Protein AF-A0A2I0LIM1-F1 (afdb_monomer)

Sequence (176 aa):
RLSCVAFLGPYWYVLLLDKSSWNNHSYLYGLMGTQLALLGADRYGSMDGLFRPQKRNAHVPLWNYALLRAQIFIVYFIAGLKKLDADWVGGYSMNSLARHWLFAPFRLVLSEALTSRLVVHGGGLVLDLSAGFLLFFDASRPLGLLLTTYFHTMNSQLFSIGETPQSPPKHPQNLR

Mean predicted aligned error: 8.85 Å

Solvent-accessible surface area (backbone atoms only — not comparable to full-atom values): 9972 Å² total; per-residue (Å²): 107,70,66,47,53,67,47,48,54,58,50,53,50,52,54,72,70,37,72,87,74,63,45,76,64,60,55,48,52,53,51,52,52,51,48,43,57,71,64,52,50,55,25,57,95,31,73,67,20,74,80,33,66,87,40,39,76,44,92,72,64,68,64,56,57,48,52,57,41,45,55,53,21,51,55,28,35,53,53,15,59,61,40,68,37,66,48,38,70,69,39,65,52,75,59,68,58,38,72,38,74,89,38,45,74,52,48,76,81,33,54,59,69,52,32,25,42,50,53,55,35,42,41,51,30,53,46,23,54,41,39,21,60,23,51,59,40,81,88,41,21,68,59,24,50,53,54,50,50,52,51,52,55,52,45,60,75,74,36,63,96,84,62,73,78,87,59,80,80,78,73,80,76,79,80,126

Foldseek 3Di:
DVVLCVCLVVLVVVQVVDPLLDDPVSVLVSVLSVLCVVQPVVQDPHPVCVVPVVSHPPDRDVVSVLVNLVSLLVVLQVVLVVLVDCCLQVLVPPLCLLVDPVNVVVCVPDPSNCSSNCVVRVVSNVLSNCLSVQCNDPVSNVVSCVSVVVVVVSVCVSDPNSPPPPDDPDDPPDDD

Organism: Columba livia (NCBI:txid8932)

Radius of gyration: 20.36 Å; Cα contacts (8 Å, |Δi|>4): 138; chains: 1; bounding box: 56×38×54 Å

Structure (mmCIF, N/CA/C/O backbone):
data_AF-A0A2I0LIM1-F1
#
_entry.id   AF-A0A2I0LIM1-F1
#
loop_
_atom_site.group_PDB
_atom_site.id
_atom_site.type_symbol
_atom_site.label_atom_id
_atom_site.label_alt_id
_atom_site.label_comp_id
_atom_site.label_asym_id
_atom_site.label_entity_id
_atom_site.label_seq_id
_atom_site.pdbx_PDB_ins_code
_atom_site.Cartn_x
_atom_site.Cartn_y
_atom_site.Cartn_z
_atom_site.occupancy
_atom_site.B_iso_or_equiv
_atom_site.auth_seq_id
_atom_site.auth_comp_id
_atom_site.auth_asym_id
_atom_site.auth_atom_id
_atom_site.pdbx_PDB_model_num
ATOM 1 N N . ARG A 1 1 ? -10.358 2.613 23.647 1.00 69.94 1 ARG A N 1
ATOM 2 C CA . ARG A 1 1 ? -10.791 3.874 22.966 1.00 69.94 1 ARG A CA 1
ATOM 3 C C . ARG A 1 1 ? -9.933 5.086 23.331 1.00 69.94 1 ARG A C 1
ATOM 5 O O . ARG A 1 1 ? -9.474 5.758 22.420 1.00 69.94 1 ARG A O 1
ATOM 12 N N . LEU A 1 2 ? -9.671 5.341 24.620 1.00 74.56 2 LEU A N 1
ATOM 13 C CA . LEU A 1 2 ? -8.750 6.400 25.071 1.00 74.56 2 LEU A CA 1
ATOM 14 C C . LEU A 1 2 ? -7.370 6.314 24.396 1.00 74.56 2 LEU A C 1
ATOM 16 O O . LEU A 1 2 ? -6.878 7.319 23.902 1.00 74.56 2 LEU A O 1
ATOM 20 N N . SER A 1 3 ? -6.810 5.108 24.257 1.00 79.62 3 SER A N 1
ATOM 21 C CA . SER A 1 3 ? -5.533 4.883 23.562 1.00 79.62 3 SER A CA 1
ATOM 22 C C . SER A 1 3 ? -5.553 5.314 22.091 1.00 79.62 3 SER A C 1
ATOM 24 O O . SER A 1 3 ? -4.564 5.836 21.597 1.00 79.62 3 SER A O 1
ATOM 26 N N . CYS A 1 4 ? -6.681 5.144 21.390 1.00 80.69 4 CYS A N 1
ATOM 27 C CA . CYS A 1 4 ? -6.808 5.579 19.999 1.00 80.69 4 CYS A CA 1
ATOM 28 C C . CYS A 1 4 ? -6.800 7.105 19.897 1.00 80.69 4 CYS A C 1
ATOM 30 O O . CYS A 1 4 ? -6.139 7.643 19.022 1.00 80.69 4 CYS A O 1
ATOM 32 N N . VAL A 1 5 ? -7.492 7.803 20.803 1.00 80.31 5 VAL A N 1
ATOM 33 C CA . VAL A 1 5 ? -7.488 9.276 20.848 1.00 80.31 5 VAL A CA 1
ATOM 34 C C . VAL A 1 5 ? -6.098 9.801 21.219 1.00 80.31 5 VAL A C 1
ATOM 36 O O . VAL A 1 5 ? -5.599 10.714 20.567 1.00 80.31 5 VAL A O 1
ATOM 39 N N . ALA A 1 6 ? -5.448 9.177 22.206 1.00 85.00 6 ALA A N 1
ATOM 40 C CA . ALA A 1 6 ? -4.090 9.516 22.630 1.00 85.00 6 ALA A CA 1
ATOM 41 C C . ALA A 1 6 ? -3.040 9.282 21.531 1.00 85.00 6 ALA A C 1
ATOM 43 O O . ALA A 1 6 ? -2.042 9.989 21.495 1.00 85.00 6 ALA A O 1
ATOM 44 N N . PHE A 1 7 ? -3.267 8.325 20.628 1.00 85.94 7 PHE A N 1
ATOM 45 C CA . PHE A 1 7 ? -2.432 8.123 19.445 1.00 85.94 7 PHE A CA 1
ATOM 46 C C . PHE A 1 7 ? -2.769 9.123 18.329 1.00 85.94 7 PHE A C 1
ATOM 48 O O . PHE A 1 7 ? -1.884 9.801 17.817 1.00 85.94 7 PHE A O 1
ATOM 55 N N . LEU A 1 8 ? -4.049 9.248 17.965 1.00 89.81 8 LEU A N 1
ATOM 56 C CA . LEU A 1 8 ? -4.487 10.023 16.802 1.00 89.81 8 LEU A CA 1
ATOM 57 C C . LEU A 1 8 ? -4.267 11.528 16.951 1.00 89.81 8 LEU A C 1
ATOM 59 O O . LEU A 1 8 ? -3.940 12.174 15.960 1.00 89.81 8 LEU A O 1
ATOM 63 N N . GLY A 1 9 ? -4.439 12.085 18.153 1.00 88.00 9 GLY A N 1
ATOM 64 C CA . GLY A 1 9 ? -4.263 13.520 18.395 1.00 88.00 9 GLY A CA 1
ATOM 65 C C . GLY A 1 9 ? -2.842 13.995 18.063 1.00 88.00 9 GLY A C 1
ATOM 66 O O . GLY A 1 9 ? -2.679 14.795 17.141 1.00 88.00 9 GLY A O 1
ATOM 67 N N . PRO A 1 10 ? -1.806 13.473 18.747 1.00 89.94 10 PRO A N 1
ATOM 68 C CA . PRO A 1 10 ? -0.413 13.776 18.430 1.00 89.94 10 PRO A CA 1
ATOM 69 C C . PRO A 1 10 ? -0.030 13.376 17.004 1.00 89.94 10 PRO A C 1
ATOM 71 O O . PRO A 1 10 ? 0.686 14.120 16.342 1.00 89.9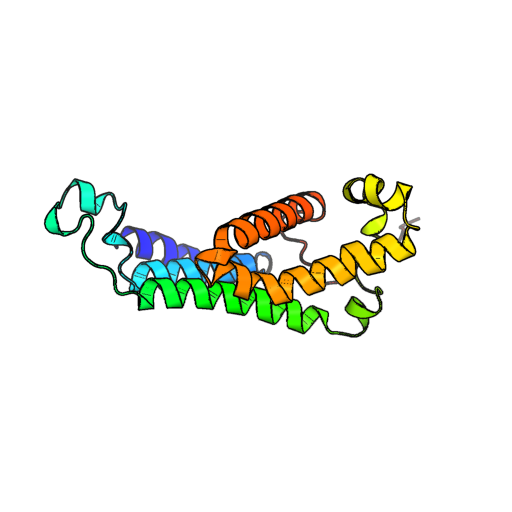4 10 PRO A O 1
ATOM 74 N N . TYR A 1 11 ? -0.531 12.238 16.509 1.00 90.38 11 TYR A N 1
ATOM 75 C CA . TYR A 1 11 ? -0.225 11.761 15.161 1.00 90.38 11 TYR A CA 1
ATOM 76 C C . TYR A 1 11 ? -0.654 12.759 14.079 1.00 90.38 11 TYR A C 1
ATOM 78 O O . TYR A 1 11 ? 0.168 13.186 13.269 1.00 90.38 11 TYR A O 1
ATOM 86 N N . TRP A 1 12 ? -1.926 13.172 14.084 1.00 91.25 12 TRP A N 1
ATOM 87 C CA . TRP A 1 12 ? -2.429 14.158 13.127 1.00 91.25 12 TRP A CA 1
ATOM 88 C C . TRP A 1 12 ? -1.798 15.531 13.337 1.00 91.25 12 TRP A C 1
ATOM 90 O O . TRP A 1 12 ? -1.504 16.208 12.357 1.00 91.25 12 TRP A O 1
ATOM 100 N N . TYR A 1 13 ? -1.545 15.927 14.586 1.00 89.75 13 TYR A N 1
ATOM 101 C CA . TYR A 1 13 ? -0.870 17.188 14.884 1.00 89.75 13 TYR A CA 1
ATOM 102 C C . TYR A 1 13 ? 0.521 17.255 14.240 1.00 89.75 13 TYR A C 1
ATOM 104 O O . TYR A 1 13 ? 0.804 18.190 13.496 1.00 89.75 13 TYR A O 1
ATOM 112 N N . VAL A 1 14 ? 1.362 16.240 14.462 1.00 86.94 14 VAL A N 1
ATOM 113 C CA . VAL A 1 14 ? 2.715 16.181 13.885 1.00 86.94 14 VAL A CA 1
ATOM 114 C C . VAL A 1 14 ? 2.655 16.086 12.361 1.00 86.94 14 VAL A C 1
ATOM 116 O O . VAL A 1 14 ? 3.370 16.821 11.684 1.00 86.94 14 VAL A O 1
ATOM 119 N N . LEU A 1 15 ? 1.766 15.249 11.812 1.00 86.75 15 LEU A N 1
ATOM 120 C CA . LEU A 1 15 ? 1.625 15.075 10.363 1.00 86.75 15 LEU A CA 1
ATOM 121 C C . LEU A 1 15 ? 1.197 16.366 9.642 1.00 86.75 15 LEU A C 1
ATOM 123 O O . LEU A 1 15 ? 1.617 16.601 8.512 1.00 86.75 15 LEU A O 1
ATOM 127 N N . LEU A 1 16 ? 0.348 17.187 10.268 1.00 86.81 16 LEU A N 1
ATOM 128 C CA . LEU A 1 16 ? -0.101 18.465 9.702 1.00 86.81 16 LEU A CA 1
ATOM 129 C C . LEU A 1 16 ? 0.931 19.587 9.884 1.00 86.81 16 LEU A C 1
ATOM 131 O O . LEU A 1 16 ? 0.973 20.509 9.068 1.00 86.81 16 LEU A O 1
ATOM 135 N N . LEU A 1 17 ? 1.744 19.520 10.942 1.00 88.38 17 LEU A N 1
ATOM 136 C CA . LEU A 1 17 ? 2.765 20.520 11.253 1.00 88.38 17 LEU A CA 1
ATOM 137 C C . LEU A 1 17 ? 4.028 20.340 10.399 1.00 88.38 17 LEU A C 1
ATOM 139 O O . LEU A 1 17 ? 4.618 21.330 9.965 1.00 88.38 17 LEU A O 1
ATOM 143 N N . ASP A 1 18 ? 4.416 19.096 10.114 1.00 80.38 18 ASP A N 1
ATOM 144 C CA . ASP A 1 18 ? 5.603 18.781 9.321 1.00 80.38 18 ASP A CA 1
ATOM 145 C C . ASP A 1 18 ? 5.260 18.359 7.884 1.00 80.38 18 ASP A C 1
ATOM 147 O O . ASP A 1 18 ? 5.075 17.182 7.564 1.00 80.38 18 ASP A O 1
ATOM 151 N N . LYS A 1 19 ? 5.254 19.342 6.977 1.00 72.38 19 LYS A N 1
ATOM 152 C CA . LYS A 1 19 ? 5.054 19.106 5.537 1.00 72.38 19 LYS A CA 1
ATOM 153 C C . LYS A 1 19 ? 6.146 18.242 4.899 1.00 72.38 19 LYS A C 1
ATOM 155 O O . LYS A 1 19 ? 5.893 17.670 3.842 1.00 72.38 19 LYS A O 1
ATOM 160 N N . SER A 1 20 ? 7.342 18.156 5.488 1.00 75.06 20 SER A N 1
ATOM 161 C CA . SER A 1 20 ? 8.450 17.375 4.918 1.00 75.06 20 SER A CA 1
ATOM 162 C C . SER A 1 20 ? 8.276 15.868 5.128 1.00 75.06 20 SER A C 1
ATOM 164 O O . SER A 1 20 ? 8.716 15.075 4.301 1.00 75.06 20 SER A O 1
ATOM 166 N N . SER A 1 21 ? 7.536 15.478 6.168 1.00 68.25 21 SER A N 1
ATOM 167 C CA . SER A 1 21 ? 7.173 14.087 6.462 1.00 68.25 21 SER A CA 1
ATOM 168 C C . SER A 1 21 ? 5.937 13.598 5.692 1.00 68.25 21 SER A C 1
ATOM 170 O O . SER A 1 21 ? 5.496 12.452 5.861 1.00 68.25 21 SER A O 1
ATOM 172 N N . TRP A 1 22 ? 5.337 14.453 4.857 1.00 72.12 22 TRP A N 1
ATOM 173 C CA . TRP A 1 22 ? 4.083 14.147 4.183 1.00 72.12 22 TRP A CA 1
ATOM 174 C C . TRP A 1 22 ? 4.302 13.185 3.015 1.00 72.12 22 TRP A C 1
ATOM 176 O O . TRP A 1 22 ? 4.934 13.505 2.012 1.00 72.12 22 TRP A O 1
ATOM 186 N N . ASN A 1 23 ? 3.738 11.986 3.134 1.00 80.25 23 ASN A N 1
ATOM 187 C CA . ASN A 1 23 ? 3.636 11.040 2.034 1.00 80.25 23 ASN A CA 1
ATOM 188 C C . ASN A 1 23 ? 2.281 10.316 2.094 1.00 80.25 23 ASN A C 1
ATOM 190 O O . ASN A 1 23 ? 1.603 10.299 3.127 1.00 80.25 23 ASN A O 1
ATOM 194 N N . ASN A 1 24 ? 1.890 9.701 0.975 1.00 83.81 24 ASN A N 1
ATOM 195 C CA . ASN A 1 24 ? 0.595 9.024 0.848 1.00 83.81 24 ASN A CA 1
ATOM 196 C C . ASN A 1 24 ? 0.397 7.904 1.890 1.00 83.81 24 ASN A C 1
ATOM 198 O O . ASN A 1 24 ? -0.734 7.652 2.303 1.00 83.81 24 ASN A O 1
ATOM 202 N N . HIS A 1 25 ? 1.476 7.253 2.337 1.00 84.50 25 HIS A N 1
ATOM 203 C CA . HIS A 1 25 ? 1.422 6.183 3.334 1.00 84.50 25 HIS A CA 1
ATOM 204 C C . HIS A 1 25 ? 1.158 6.736 4.737 1.00 84.50 25 HIS A C 1
ATOM 206 O O . HIS A 1 25 ? 0.260 6.248 5.418 1.00 84.50 25 HIS A O 1
ATOM 212 N N . SER A 1 26 ? 1.865 7.794 5.146 1.00 86.00 26 SER A N 1
ATOM 213 C CA . SER A 1 26 ? 1.629 8.477 6.422 1.00 86.00 26 SER A CA 1
ATOM 214 C C . SER A 1 26 ? 0.183 8.984 6.510 1.00 86.00 26 SER A C 1
ATOM 216 O O . SER A 1 26 ? -0.502 8.785 7.510 1.00 86.00 26 SER A O 1
ATOM 218 N N . TYR A 1 27 ? -0.350 9.551 5.426 1.00 87.69 27 TYR A N 1
ATOM 219 C CA . TYR A 1 27 ? -1.758 9.954 5.393 1.00 87.69 27 TYR A CA 1
ATOM 220 C C . TYR A 1 27 ? -2.723 8.761 5.541 1.00 87.69 27 TYR A C 1
ATOM 222 O O . TYR A 1 27 ? -3.673 8.820 6.328 1.00 87.69 27 TYR A O 1
ATOM 230 N N . LEU A 1 28 ? -2.459 7.651 4.841 1.00 89.00 28 LEU A N 1
ATOM 231 C CA . LEU A 1 28 ? -3.258 6.428 4.947 1.00 89.00 28 LEU A CA 1
ATOM 232 C C . LEU A 1 28 ? -3.254 5.850 6.371 1.00 89.00 28 LEU A C 1
ATOM 234 O O . LEU A 1 28 ? -4.307 5.436 6.853 1.00 89.00 28 LEU A O 1
ATOM 238 N N . TYR A 1 29 ? -2.116 5.844 7.067 1.00 88.00 29 TYR A N 1
ATOM 239 C CA . TYR A 1 29 ? -2.039 5.362 8.452 1.00 88.00 29 TYR A CA 1
ATOM 240 C C . TYR A 1 29 ? -2.916 6.189 9.396 1.00 88.00 29 TYR A C 1
ATOM 242 O O . TYR A 1 29 ? -3.631 5.618 10.224 1.00 88.00 29 TYR A O 1
ATOM 250 N N . GLY A 1 30 ? -2.931 7.514 9.222 1.00 89.31 30 GLY A N 1
ATOM 251 C CA . GLY A 1 30 ? -3.834 8.402 9.952 1.00 89.31 30 GLY A CA 1
ATOM 252 C C . GLY A 1 30 ? -5.305 8.076 9.698 1.00 89.31 30 GLY A C 1
ATOM 253 O O . GLY A 1 30 ? -6.078 7.937 10.648 1.00 89.31 30 GLY A O 1
ATOM 254 N N . LEU A 1 31 ? -5.695 7.901 8.430 1.00 90.19 31 LEU A N 1
ATOM 255 C CA . LEU A 1 31 ? -7.069 7.539 8.060 1.00 90.19 31 LEU A CA 1
ATOM 256 C C . LEU A 1 31 ? -7.489 6.186 8.641 1.00 90.19 31 LEU A C 1
ATOM 258 O O . LEU A 1 31 ? -8.551 6.091 9.259 1.00 90.19 31 LEU A O 1
ATOM 262 N N . MET A 1 32 ? -6.644 5.163 8.501 1.00 89.31 32 MET A N 1
ATOM 263 C CA . MET A 1 32 ? -6.905 3.822 9.030 1.00 89.31 32 MET A CA 1
ATOM 264 C C . MET A 1 32 ? -7.043 3.846 10.555 1.00 89.31 32 MET A C 1
ATOM 266 O O . MET A 1 32 ? -7.970 3.247 11.102 1.00 89.31 32 MET A O 1
ATOM 270 N N . GLY A 1 33 ? -6.169 4.579 11.251 1.00 87.19 33 GLY A N 1
ATOM 271 C CA . GLY A 1 33 ? -6.262 4.763 12.697 1.00 87.19 33 GLY A CA 1
ATOM 272 C C . GLY A 1 33 ? -7.576 5.434 13.114 1.00 87.19 33 GLY A C 1
ATOM 273 O O . GLY A 1 33 ? -8.241 4.960 14.039 1.00 87.19 33 GLY A O 1
ATOM 274 N N . THR A 1 34 ? -7.996 6.484 12.400 1.00 88.94 34 THR A N 1
ATOM 275 C CA . THR A 1 34 ? -9.281 7.164 12.630 1.00 88.94 34 THR A CA 1
ATOM 276 C C . THR A 1 34 ? -10.462 6.219 12.403 1.00 88.94 34 THR A C 1
ATOM 278 O O . THR A 1 34 ? -11.355 6.134 13.248 1.00 88.94 34 THR A O 1
ATOM 281 N N . GLN A 1 35 ? -10.459 5.453 11.309 1.00 87.81 35 GLN A N 1
ATOM 282 C CA . GLN A 1 35 ? -11.506 4.471 11.020 1.00 87.81 35 GLN A CA 1
ATOM 283 C C . GLN A 1 35 ? -11.589 3.403 12.117 1.00 87.81 35 GLN A C 1
ATOM 285 O O . GLN A 1 35 ? -12.673 3.140 12.630 1.00 87.81 35 GLN A O 1
ATOM 290 N N . LEU A 1 36 ? -10.461 2.836 12.550 1.00 84.94 36 LEU A N 1
ATOM 291 C CA . LEU A 1 36 ? -10.431 1.839 13.629 1.00 84.94 36 LEU A CA 1
ATOM 292 C C . LEU A 1 36 ? -10.958 2.396 14.962 1.00 84.94 36 LEU A C 1
ATOM 294 O O . LEU A 1 36 ? -11.656 1.686 15.695 1.00 84.94 36 LEU A O 1
ATOM 298 N N . ALA A 1 37 ? -10.675 3.668 15.260 1.00 83.81 37 ALA A N 1
ATOM 299 C CA . ALA A 1 37 ? -11.180 4.341 16.455 1.00 83.81 37 ALA A CA 1
ATOM 300 C C . ALA A 1 37 ? -12.710 4.525 16.427 1.00 83.81 37 ALA A C 1
ATOM 302 O O . ALA A 1 37 ? -13.371 4.326 17.452 1.00 83.81 37 ALA A O 1
ATOM 303 N N . LEU A 1 38 ? -13.275 4.867 15.263 1.00 82.81 38 LEU A N 1
ATOM 304 C CA . LEU A 1 38 ? -14.713 5.105 15.078 1.00 82.81 38 LEU A CA 1
ATOM 305 C C . LEU A 1 38 ? -15.520 3.804 14.971 1.00 82.81 38 LEU A C 1
ATOM 307 O O . LEU A 1 38 ? -16.596 3.689 15.558 1.00 82.81 38 LEU A O 1
ATOM 311 N N . LEU A 1 39 ? -14.980 2.797 14.281 1.00 78.69 39 LEU A N 1
ATOM 312 C CA . LEU A 1 39 ? -15.648 1.520 14.008 1.00 78.69 39 LEU A CA 1
ATOM 313 C C . LEU A 1 39 ? -15.687 0.571 15.217 1.00 78.69 39 LEU A C 1
ATOM 315 O O . LEU A 1 39 ? -16.218 -0.535 15.126 1.00 78.69 39 LEU A O 1
ATOM 319 N N . GLY A 1 40 ? -15.149 0.979 16.368 1.00 67.81 40 GLY A N 1
ATOM 320 C CA . G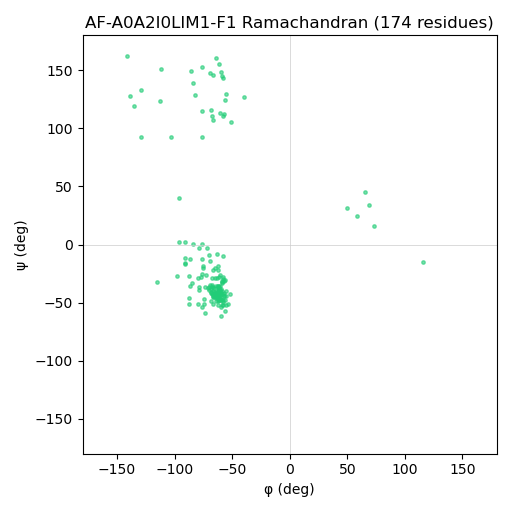LY A 1 40 ? -15.187 0.166 17.578 1.00 67.81 40 GLY A CA 1
ATOM 321 C C . GLY A 1 40 ? -14.385 -1.128 17.454 1.00 67.81 40 GLY A C 1
ATOM 322 O O . GLY A 1 40 ? -14.849 -2.188 17.879 1.00 67.81 40 GLY A O 1
ATOM 323 N N . ALA A 1 41 ? -13.167 -1.038 16.906 1.00 65.38 41 ALA A N 1
ATOM 324 C CA . ALA A 1 41 ? -12.209 -2.146 16.881 1.00 65.38 41 ALA A CA 1
ATOM 325 C C . ALA A 1 41 ? -11.856 -2.668 18.294 1.00 65.38 41 ALA A C 1
ATOM 327 O O . ALA A 1 41 ? -11.278 -3.738 18.438 1.00 65.38 41 ALA A O 1
ATOM 328 N N . ASP A 1 42 ? -12.271 -1.961 19.355 1.00 67.25 42 ASP A N 1
ATOM 329 C CA . ASP A 1 42 ? -12.112 -2.369 20.750 1.00 67.25 42 ASP A CA 1
ATOM 330 C C . ASP A 1 42 ? -12.854 -3.667 21.127 1.00 67.25 42 ASP A C 1
ATOM 332 O O . ASP A 1 42 ? -12.635 -4.189 22.221 1.00 67.25 42 ASP A O 1
ATOM 336 N N . ARG A 1 43 ? -13.693 -4.215 20.239 1.00 65.31 43 ARG A N 1
ATOM 337 C CA . ARG A 1 43 ? -14.456 -5.456 20.471 1.00 65.31 43 ARG A CA 1
ATOM 338 C C . ARG A 1 43 ? -13.716 -6.753 20.122 1.00 65.31 43 ARG A C 1
ATOM 340 O O . ARG A 1 43 ? -14.157 -7.835 20.516 1.00 65.31 43 ARG A O 1
ATOM 347 N N . TYR A 1 44 ? -12.583 -6.664 19.423 1.00 63.47 44 TYR A N 1
ATOM 348 C CA . TYR A 1 44 ? -11.774 -7.824 19.043 1.00 63.47 44 TYR A CA 1
ATOM 349 C C . TYR A 1 44 ? -10.289 -7.542 19.310 1.00 63.47 44 TYR A C 1
ATOM 351 O O . TYR A 1 44 ? -9.732 -6.595 18.768 1.00 63.47 44 TYR A O 1
ATOM 359 N N . GLY A 1 45 ? -9.651 -8.336 20.178 1.00 62.25 45 GLY A N 1
ATOM 360 C CA . GLY A 1 45 ? -8.208 -8.232 20.452 1.00 62.25 45 GLY A CA 1
ATOM 361 C C . GLY A 1 45 ? -7.747 -7.021 21.280 1.00 62.25 45 GLY A C 1
ATOM 362 O O . GLY A 1 45 ? -6.556 -6.727 21.298 1.00 62.25 45 GLY A O 1
ATOM 363 N N . SER A 1 46 ? -8.645 -6.309 21.972 1.00 71.69 46 SER A N 1
ATOM 364 C CA . SER A 1 46 ? -8.262 -5.199 22.859 1.00 71.69 46 SER A CA 1
ATOM 365 C C . SER A 1 46 ? -7.901 -5.675 24.271 1.00 71.69 46 SER A C 1
ATOM 367 O O . SER A 1 46 ? -8.498 -6.622 24.789 1.00 71.69 46 SER A O 1
ATOM 369 N N . MET A 1 47 ? -6.980 -4.964 24.939 1.00 64.56 47 MET A N 1
ATOM 370 C CA . MET A 1 47 ? -6.723 -5.165 26.374 1.00 64.56 47 MET A CA 1
ATOM 371 C C . MET A 1 47 ? -7.985 -4.921 27.217 1.00 64.56 47 MET A C 1
ATOM 373 O O . MET A 1 47 ? -8.234 -5.641 28.178 1.00 64.56 47 MET A O 1
ATOM 377 N N . ASP A 1 48 ? -8.848 -3.987 26.801 1.00 68.88 48 ASP A N 1
ATOM 378 C CA . ASP A 1 48 ? -10.148 -3.737 27.439 1.00 68.88 48 ASP A CA 1
ATOM 379 C C . ASP A 1 48 ? -11.050 -4.991 27.435 1.00 68.88 48 ASP A C 1
ATOM 381 O O . ASP A 1 48 ? -11.826 -5.203 28.368 1.00 68.88 48 ASP A O 1
ATOM 385 N N . GLY A 1 49 ? -10.943 -5.836 26.404 1.00 65.06 49 GLY A N 1
ATOM 386 C CA . GLY A 1 49 ? -11.672 -7.099 26.281 1.00 65.06 49 GLY A CA 1
ATOM 387 C C . GLY A 1 49 ? -11.142 -8.224 27.177 1.00 65.06 49 GLY A C 1
ATOM 388 O O . GLY A 1 49 ? -11.896 -9.150 27.472 1.00 65.06 49 GLY A O 1
ATOM 389 N N . LEU A 1 50 ? -9.892 -8.149 27.652 1.00 69.69 50 LEU A N 1
ATOM 390 C CA . LEU A 1 50 ? -9.371 -9.079 28.666 1.00 69.69 50 LEU A CA 1
ATOM 391 C C . LEU A 1 50 ? -10.004 -8.821 30.039 1.00 69.69 50 LEU A C 1
ATOM 393 O O . LEU A 1 50 ? -10.316 -9.769 30.752 1.00 69.69 50 LEU A O 1
ATOM 397 N N . PHE A 1 51 ? -10.250 -7.552 30.378 1.00 73.25 51 PHE A N 1
ATOM 398 C CA . PHE A 1 51 ? -10.835 -7.159 31.665 1.00 73.25 51 PHE A CA 1
ATOM 399 C C . PHE A 1 51 ? -12.369 -7.068 31.649 1.00 73.25 51 PHE A C 1
ATOM 401 O O . PHE A 1 51 ? -12.994 -7.049 32.708 1.00 73.25 51 PHE A O 1
ATOM 408 N N . ARG A 1 52 ? -13.004 -7.000 30.468 1.00 75.88 52 ARG A N 1
ATOM 409 C CA . ARG A 1 52 ? -14.471 -6.950 30.312 1.00 75.88 52 ARG A CA 1
ATOM 410 C C . ARG A 1 52 ? -14.955 -7.998 29.303 1.00 75.88 52 ARG A C 1
ATOM 412 O O . ARG A 1 52 ? -15.053 -7.686 28.112 1.00 75.88 52 ARG A O 1
ATOM 419 N N . PRO A 1 53 ? -15.327 -9.209 29.759 1.00 72.19 53 PRO A N 1
ATOM 420 C CA . PRO A 1 53 ? -15.713 -10.319 28.887 1.00 72.19 53 PRO A CA 1
ATOM 421 C C . PRO A 1 53 ? -16.876 -9.994 27.944 1.00 72.19 53 PRO A C 1
ATOM 423 O O . PRO A 1 53 ? -16.884 -10.469 26.815 1.00 72.19 53 PRO A O 1
ATOM 426 N N . GLN A 1 54 ? -17.812 -9.126 28.354 1.00 69.75 54 GLN A N 1
ATOM 427 C CA . GLN A 1 54 ? -18.955 -8.719 27.521 1.00 69.75 54 GLN A CA 1
ATOM 428 C C . GLN A 1 54 ? -18.540 -7.940 26.261 1.00 69.75 54 GLN A C 1
ATOM 430 O O . GLN A 1 54 ? -19.313 -7.840 25.311 1.00 69.75 54 GLN A O 1
ATOM 435 N N . LYS A 1 55 ? -17.333 -7.358 26.244 1.00 69.19 55 LYS A N 1
ATOM 436 C CA . LYS A 1 55 ? -16.788 -6.652 25.076 1.00 69.19 55 LYS A CA 1
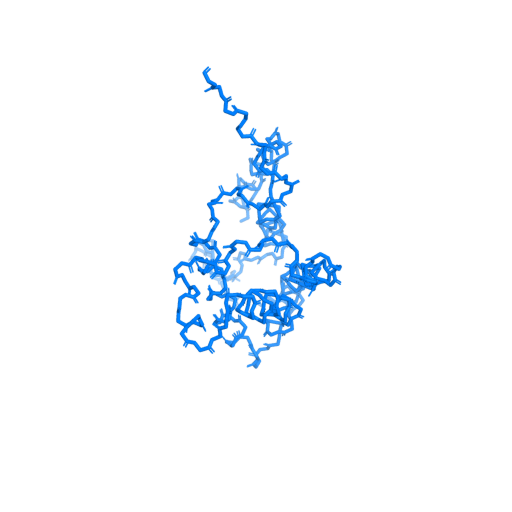ATOM 437 C C . LYS A 1 55 ? -15.982 -7.563 24.153 1.00 69.19 55 LYS A C 1
ATOM 439 O O . LYS A 1 55 ? -15.716 -7.166 23.024 1.00 69.19 55 LYS A O 1
ATOM 444 N N . ARG A 1 56 ? -15.575 -8.745 24.620 1.00 68.00 56 ARG A N 1
ATOM 445 C CA . ARG A 1 56 ? -14.685 -9.654 23.897 1.00 68.00 56 ARG A CA 1
ATOM 446 C C . ARG A 1 56 ? -15.479 -10.480 22.889 1.00 68.00 56 ARG A C 1
ATOM 448 O O . ARG A 1 56 ? -16.456 -11.115 23.264 1.00 68.00 56 ARG A O 1
ATOM 455 N N . ASN A 1 57 ? -15.038 -10.506 21.630 1.00 66.88 57 ASN A N 1
ATOM 456 C CA . ASN A 1 57 ? -15.694 -11.241 20.536 1.00 66.88 57 ASN A CA 1
ATOM 457 C C . ASN A 1 57 ? -17.154 -10.823 20.294 1.00 66.88 57 ASN A C 1
ATOM 459 O O . ASN A 1 57 ? -17.954 -11.598 19.774 1.00 66.88 57 ASN A O 1
ATOM 463 N N . ALA A 1 58 ? -17.510 -9.596 20.669 1.00 75.00 58 ALA A N 1
ATOM 464 C CA . ALA A 1 58 ? -18.828 -9.055 20.383 1.00 75.00 58 ALA A CA 1
ATOM 465 C C . ALA A 1 58 ? -18.990 -8.807 18.874 1.00 75.00 58 ALA A C 1
ATOM 467 O O . ALA A 1 58 ? -18.026 -8.482 18.179 1.00 75.00 58 ALA A O 1
ATOM 468 N N . HIS A 1 59 ? -20.220 -8.961 18.377 1.00 77.38 59 HIS A N 1
ATOM 469 C CA . HIS A 1 59 ? -20.533 -8.849 16.954 1.00 77.38 59 HIS A CA 1
ATOM 470 C C . HIS A 1 59 ? -20.067 -7.503 16.371 1.00 77.38 59 HIS A C 1
ATOM 472 O O . HIS A 1 59 ? -20.371 -6.433 16.909 1.00 77.38 59 HIS A O 1
ATOM 478 N N . VAL A 1 60 ? -19.335 -7.569 15.258 1.00 79.12 60 VAL A N 1
ATOM 479 C CA . VAL A 1 60 ? -18.902 -6.410 14.473 1.00 79.12 60 VAL A CA 1
ATOM 480 C C . VAL A 1 60 ? -19.628 -6.459 13.127 1.00 79.12 60 VAL A C 1
ATOM 482 O O . VAL A 1 60 ? -19.496 -7.461 12.421 1.00 79.12 60 VAL A O 1
ATOM 485 N N . PRO A 1 61 ? -20.379 -5.408 12.750 1.00 82.69 61 PRO A N 1
ATOM 486 C CA . PRO A 1 61 ? -21.068 -5.362 11.467 1.00 82.69 61 PRO A CA 1
ATOM 487 C C . PRO A 1 61 ? -20.100 -5.513 10.292 1.00 82.69 61 PRO A C 1
ATOM 489 O O . PRO A 1 61 ? -19.000 -4.955 10.297 1.00 82.69 61 PRO A O 1
ATOM 492 N N . LEU A 1 62 ? -20.538 -6.207 9.241 1.00 83.12 62 LEU A N 1
ATOM 493 C CA . LEU A 1 62 ? -19.719 -6.449 8.051 1.00 83.12 62 LEU A CA 1
ATOM 494 C C . LEU A 1 62 ? -19.255 -5.145 7.376 1.00 83.12 62 LEU A C 1
ATOM 496 O O . LEU A 1 62 ? -18.148 -5.091 6.840 1.00 83.12 62 LEU A O 1
ATOM 500 N N . TRP A 1 63 ? -20.050 -4.071 7.456 1.00 84.88 63 TRP A N 1
ATOM 501 C CA . TRP A 1 63 ? -19.686 -2.763 6.903 1.00 84.88 63 TRP A CA 1
ATOM 502 C C . TRP A 1 63 ? -18.418 -2.163 7.513 1.00 84.88 63 TRP A C 1
ATOM 504 O O . TRP A 1 63 ? -17.717 -1.434 6.818 1.00 84.88 63 TRP A O 1
ATOM 514 N N . ASN A 1 64 ? -18.060 -2.513 8.752 1.00 86.81 64 ASN A N 1
ATOM 515 C CA . ASN A 1 64 ? -16.809 -2.053 9.358 1.00 86.81 64 ASN A CA 1
ATOM 516 C C . ASN A 1 64 ? -15.606 -2.623 8.595 1.00 86.81 64 ASN A C 1
ATOM 518 O O . ASN A 1 64 ? -14.670 -1.901 8.256 1.00 86.81 64 ASN A O 1
ATOM 522 N N . TYR A 1 65 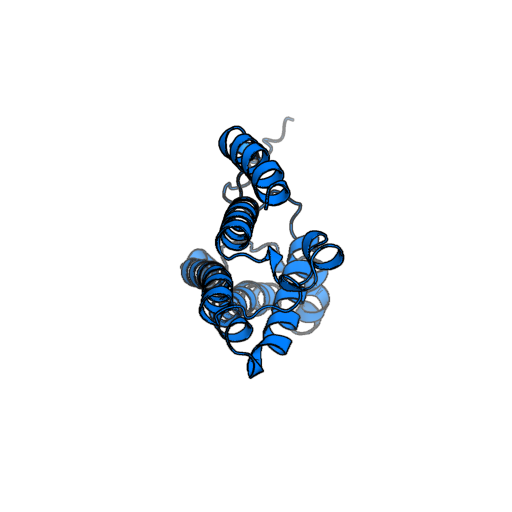? -15.661 -3.914 8.265 1.00 84.56 65 TYR A N 1
ATOM 523 C CA . TYR A 1 65 ? -14.648 -4.569 7.442 1.00 84.56 65 TYR A CA 1
ATOM 524 C C . TYR A 1 65 ? -14.686 -4.057 6.003 1.00 84.56 65 TYR A C 1
ATOM 526 O O . TYR A 1 65 ? -13.632 -3.827 5.415 1.00 84.56 65 TYR A O 1
ATOM 534 N N . ALA A 1 66 ? -15.881 -3.846 5.445 1.00 88.50 66 ALA A N 1
ATOM 535 C CA . ALA A 1 66 ? -16.038 -3.318 4.095 1.00 88.50 66 ALA A CA 1
ATOM 536 C C . ALA A 1 66 ? -15.439 -1.910 3.956 1.00 88.50 66 ALA A C 1
ATOM 538 O O . ALA A 1 66 ? -14.777 -1.646 2.960 1.00 88.50 66 ALA A O 1
ATOM 539 N N . LEU A 1 67 ? -15.594 -1.039 4.961 1.00 90.94 67 LEU A N 1
ATOM 540 C CA . LEU A 1 67 ? -15.032 0.313 4.945 1.00 90.94 67 LEU A CA 1
ATOM 541 C C . LEU A 1 67 ? -13.496 0.293 4.946 1.00 90.94 67 LEU A C 1
ATOM 543 O O . LEU A 1 67 ? -12.873 0.993 4.151 1.00 90.94 67 LEU A O 1
ATOM 547 N N . LEU A 1 68 ? -12.886 -0.555 5.781 1.00 90.06 68 LEU A N 1
ATOM 548 C CA . LEU A 1 68 ? -11.428 -0.730 5.806 1.00 90.06 68 LEU A CA 1
ATOM 549 C C . LEU A 1 68 ? -10.910 -1.326 4.488 1.00 90.06 68 LEU A C 1
ATOM 551 O O . LEU A 1 68 ? -9.914 -0.859 3.941 1.00 90.06 68 LEU A O 1
ATOM 555 N N . ARG A 1 69 ? -11.606 -2.330 3.939 1.00 91.31 69 ARG A N 1
ATOM 556 C CA . ARG A 1 69 ? -11.262 -2.918 2.633 1.00 91.31 69 ARG A CA 1
ATOM 557 C C . ARG A 1 69 ? -11.394 -1.891 1.507 1.00 91.31 69 ARG A C 1
ATOM 559 O O . ARG A 1 69 ? -10.514 -1.821 0.656 1.00 91.31 69 ARG A O 1
ATOM 566 N N . ALA A 1 70 ? -12.447 -1.076 1.519 1.00 92.56 70 ALA A N 1
ATOM 567 C CA . ALA A 1 70 ? -12.666 -0.016 0.540 1.00 92.56 70 ALA A CA 1
ATOM 568 C C . ALA A 1 70 ? -11.573 1.059 0.610 1.00 92.56 70 ALA A C 1
ATOM 570 O O . ALA A 1 70 ? -11.092 1.499 -0.430 1.00 92.56 70 ALA A O 1
ATOM 571 N N . GLN A 1 71 ? -11.119 1.435 1.810 1.00 94.25 71 GLN A N 1
ATOM 572 C CA . GLN A 1 71 ? -10.012 2.381 1.974 1.00 94.25 71 GLN A CA 1
ATOM 573 C C . GLN A 1 71 ? -8.735 1.890 1.275 1.00 94.25 71 GLN A C 1
ATOM 575 O O . GLN A 1 71 ? -8.116 2.643 0.523 1.00 94.25 71 GLN A O 1
ATOM 580 N N . ILE A 1 72 ? -8.362 0.623 1.485 1.00 93.00 72 ILE A N 1
ATOM 581 C CA . ILE A 1 72 ? -7.198 0.012 0.826 1.00 93.00 72 ILE A CA 1
ATOM 582 C C . ILE A 1 72 ? -7.423 -0.096 -0.685 1.00 93.00 72 ILE A C 1
ATOM 584 O O . ILE A 1 72 ? -6.537 0.257 -1.463 1.00 93.00 72 ILE A O 1
ATOM 588 N N . PHE A 1 73 ? -8.619 -0.519 -1.103 1.00 94.88 73 PHE A N 1
ATOM 589 C CA . PHE A 1 73 ? -8.998 -0.604 -2.512 1.00 94.88 73 PHE A CA 1
ATOM 590 C C . PHE A 1 73 ? -8.781 0.728 -3.233 1.00 94.88 73 PHE A C 1
ATOM 592 O O . PHE A 1 73 ? -8.126 0.763 -4.270 1.00 94.88 73 PHE A O 1
ATOM 599 N N . ILE A 1 74 ? -9.299 1.821 -2.670 1.00 94.56 74 ILE A N 1
ATOM 600 C CA . ILE A 1 74 ? -9.238 3.154 -3.277 1.00 94.56 74 ILE A CA 1
ATOM 601 C C . ILE A 1 74 ? -7.786 3.594 -3.475 1.00 94.56 74 ILE A C 1
ATOM 603 O O . ILE A 1 74 ? -7.456 4.113 -4.538 1.00 94.56 74 ILE A O 1
ATOM 607 N N . VAL A 1 75 ? -6.908 3.366 -2.493 1.00 94.00 75 VAL A N 1
ATOM 608 C CA . VAL A 1 75 ? -5.498 3.777 -2.595 1.00 94.00 75 VAL A CA 1
ATOM 609 C C . VAL A 1 75 ? -4.782 3.043 -3.726 1.00 94.00 75 VAL A C 1
ATOM 611 O O . VAL A 1 75 ? -4.150 3.699 -4.553 1.00 94.00 75 VAL A O 1
ATOM 614 N N . TYR A 1 76 ? -4.913 1.715 -3.801 1.00 94.12 76 TYR A N 1
ATOM 615 C CA . TYR A 1 76 ? -4.305 0.938 -4.886 1.00 94.12 76 TYR A CA 1
ATOM 616 C C . TYR A 1 76 ? -4.903 1.295 -6.244 1.00 94.12 76 TYR A C 1
ATOM 618 O O . TYR A 1 76 ? -4.170 1.565 -7.192 1.00 94.12 76 TYR A O 1
ATOM 626 N N . PHE A 1 77 ? -6.230 1.379 -6.329 1.00 94.31 77 PHE A N 1
ATOM 627 C CA . PHE A 1 77 ? -6.903 1.652 -7.591 1.00 94.31 77 PHE A CA 1
ATOM 628 C C . PHE A 1 77 ? -6.543 3.038 -8.139 1.00 94.31 77 PHE A C 1
ATOM 630 O O . PHE A 1 77 ? -6.209 3.167 -9.314 1.00 94.31 77 PHE A O 1
ATOM 637 N N . ILE A 1 78 ? -6.513 4.072 -7.290 1.00 94.31 78 ILE A N 1
ATOM 638 C CA . ILE A 1 78 ? -6.070 5.414 -7.697 1.00 94.31 78 ILE A CA 1
ATOM 639 C C . ILE A 1 78 ? -4.581 5.417 -8.071 1.00 94.31 78 ILE A C 1
ATOM 641 O O . ILE A 1 78 ? -4.204 6.101 -9.024 1.00 94.31 78 ILE A O 1
ATOM 645 N N . ALA A 1 79 ? -3.725 4.666 -7.368 1.00 91.88 79 ALA A N 1
ATOM 646 C CA . ALA A 1 79 ? -2.315 4.534 -7.741 1.00 91.88 79 ALA A CA 1
ATOM 647 C C . ALA A 1 79 ? -2.149 3.895 -9.131 1.00 91.88 79 ALA A C 1
ATOM 649 O O . ALA A 1 79 ? -1.354 4.386 -9.933 1.00 91.88 79 ALA A O 1
ATOM 650 N N . GLY A 1 80 ? -2.950 2.874 -9.444 1.00 94.00 80 GLY A N 1
ATOM 651 C CA . GLY A 1 80 ? -2.984 2.234 -10.757 1.00 94.00 80 GLY A CA 1
ATOM 652 C C . GLY A 1 80 ? -3.515 3.161 -11.849 1.00 94.00 80 GLY A C 1
ATOM 653 O O . GLY A 1 80 ? -2.911 3.255 -12.911 1.00 94.00 80 GLY A O 1
ATOM 654 N N . LEU A 1 81 ? -4.585 3.918 -11.575 1.00 94.81 81 LEU A N 1
ATOM 655 C CA . LEU A 1 81 ? -5.100 4.921 -12.513 1.00 94.81 81 LEU A CA 1
ATOM 656 C C . LEU A 1 81 ? -4.064 6.002 -12.827 1.00 94.81 81 LEU A C 1
ATOM 658 O O . LEU A 1 81 ? -3.940 6.403 -13.979 1.00 94.81 81 LEU A O 1
ATOM 662 N N . LYS A 1 82 ? -3.294 6.451 -11.828 1.00 91.19 82 LYS A N 1
ATOM 663 C CA . LYS A 1 82 ? -2.198 7.400 -12.062 1.00 91.19 82 LYS A CA 1
ATOM 664 C C . LYS A 1 82 ? -1.143 6.821 -12.999 1.00 91.19 82 LYS A C 1
ATOM 666 O O . LYS A 1 82 ? -0.701 7.543 -13.869 1.00 91.19 82 LYS A O 1
ATOM 671 N N . LYS A 1 83 ? -0.821 5.530 -12.875 1.00 91.31 83 LYS A N 1
ATOM 672 C CA . LYS A 1 83 ? 0.139 4.810 -13.731 1.00 91.31 83 LYS A CA 1
ATOM 673 C C . LYS A 1 83 ? -0.353 4.535 -15.162 1.00 91.31 83 LYS A C 1
ATOM 675 O O . LYS A 1 83 ? 0.393 3.965 -15.953 1.00 91.31 83 LYS A O 1
ATOM 680 N N . LEU A 1 84 ? -1.592 4.891 -15.510 1.00 92.69 84 LEU A N 1
ATOM 681 C CA . LEU A 1 84 ? -2.065 4.859 -16.902 1.00 92.69 84 LEU A CA 1
ATOM 682 C C . LEU A 1 84 ? -1.579 6.067 -17.715 1.00 92.69 84 LEU A C 1
ATOM 684 O O . LEU A 1 84 ? -1.857 6.147 -18.911 1.00 92.69 84 LEU A O 1
ATOM 688 N N . ASP A 1 85 ? -0.874 7.004 -17.081 1.00 92.50 85 ASP A N 1
ATOM 689 C CA . ASP A 1 85 ? -0.264 8.132 -17.764 1.00 92.50 85 ASP A CA 1
ATOM 690 C C . ASP A 1 85 ? 0.787 7.684 -18.803 1.00 92.50 85 ASP A C 1
ATOM 692 O O . ASP A 1 85 ? 1.375 6.600 -18.722 1.00 92.50 85 ASP A O 1
ATOM 696 N N . ALA A 1 86 ? 1.015 8.534 -19.807 1.00 87.88 86 ALA A N 1
ATOM 697 C CA . ALA A 1 86 ? 1.909 8.223 -20.917 1.00 87.88 86 ALA A CA 1
ATOM 698 C C . ALA A 1 86 ? 3.378 8.065 -20.484 1.00 87.88 86 ALA A C 1
ATOM 700 O O . ALA A 1 86 ? 4.103 7.285 -21.106 1.00 87.88 86 ALA A O 1
ATOM 701 N N . ASP A 1 87 ? 3.812 8.739 -19.416 1.00 88.25 87 ASP A N 1
ATOM 702 C CA . ASP A 1 87 ? 5.182 8.642 -18.914 1.00 88.25 87 ASP A CA 1
ATOM 703 C C . ASP A 1 87 ? 5.409 7.303 -18.208 1.00 88.25 87 ASP A C 1
ATOM 705 O O . ASP A 1 87 ? 6.480 6.703 -18.346 1.00 88.25 87 ASP A O 1
ATOM 709 N N . TRP A 1 88 ? 4.413 6.783 -17.487 1.00 90.50 88 TRP A N 1
ATOM 710 C CA . TRP A 1 88 ? 4.496 5.450 -16.895 1.00 90.50 88 TRP A CA 1
ATOM 711 C C . TRP A 1 88 ? 4.339 4.343 -17.940 1.00 90.50 88 TRP A C 1
ATOM 713 O O . TRP A 1 88 ? 5.182 3.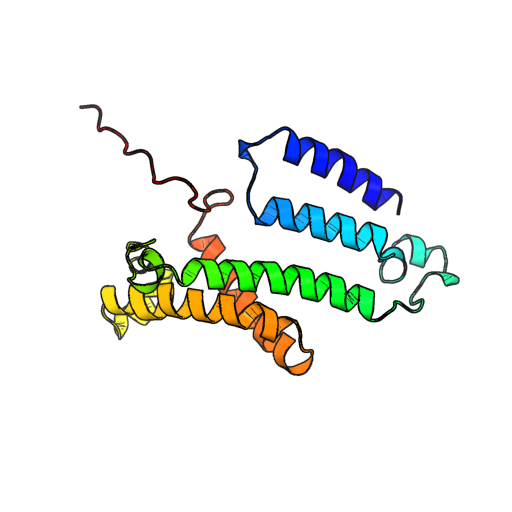449 -18.009 1.00 90.50 88 TRP A O 1
ATOM 723 N N . VAL A 1 89 ? 3.300 4.386 -18.780 1.00 88.62 89 VAL A N 1
ATOM 724 C CA . VAL A 1 89 ? 3.033 3.333 -19.784 1.00 88.62 89 VAL A CA 1
ATOM 725 C C . VAL A 1 89 ? 4.100 3.313 -20.883 1.00 88.62 89 VAL A C 1
ATOM 727 O O . VAL A 1 89 ? 4.478 2.246 -21.381 1.00 88.62 89 VAL A O 1
ATOM 730 N N . GLY A 1 90 ? 4.615 4.488 -21.251 1.00 83.94 90 GLY A N 1
ATOM 731 C CA . GLY A 1 90 ? 5.738 4.639 -22.173 1.00 83.94 90 GLY A CA 1
ATOM 732 C C . GLY A 1 90 ? 7.068 4.164 -21.590 1.00 83.94 90 GLY A C 1
ATOM 733 O O . GLY A 1 90 ? 8.014 3.946 -22.345 1.00 83.94 90 GLY A O 1
ATOM 734 N N . GLY A 1 91 ? 7.131 3.950 -20.272 1.00 81.69 91 GLY A N 1
ATOM 735 C CA . GLY A 1 91 ? 8.351 3.581 -19.571 1.00 81.69 91 GLY A CA 1
ATOM 736 C C . GLY A 1 91 ? 9.363 4.717 -19.540 1.00 81.69 91 GLY A C 1
ATOM 737 O O . GLY A 1 91 ? 10.548 4.469 -19.672 1.00 81.69 91 GLY A O 1
ATOM 738 N N . TYR A 1 92 ? 8.923 5.972 -19.455 1.00 77.81 92 TYR A N 1
ATOM 739 C CA . TYR A 1 92 ? 9.802 7.134 -19.301 1.00 77.81 92 TYR A CA 1
ATOM 740 C C . TYR A 1 92 ? 10.129 7.407 -17.831 1.00 77.81 92 TYR A C 1
ATOM 742 O O . TYR A 1 92 ? 11.256 7.789 -17.498 1.00 77.81 92 TYR A O 1
ATOM 750 N N . SER A 1 93 ? 9.160 7.163 -16.949 1.00 76.12 93 SER A N 1
ATOM 751 C CA . SER A 1 93 ? 9.340 7.261 -15.501 1.00 76.12 93 SER A CA 1
ATOM 752 C C . SER A 1 93 ? 10.299 6.180 -14.989 1.00 76.12 93 SER A C 1
ATOM 754 O O . SER A 1 93 ? 10.331 5.085 -15.522 1.00 76.12 93 SER A O 1
ATOM 756 N N . MET A 1 94 ? 11.104 6.458 -13.960 1.00 77.81 94 MET A N 1
ATOM 757 C CA . MET A 1 94 ? 11.920 5.444 -13.257 1.00 77.81 94 MET A CA 1
ATOM 758 C C . MET A 1 94 ? 12.779 4.518 -14.152 1.00 77.81 94 MET A C 1
ATOM 760 O O . MET A 1 94 ? 13.061 3.380 -13.790 1.00 77.81 94 MET A O 1
ATOM 764 N N . ASN A 1 95 ? 13.251 4.999 -15.303 1.00 74.81 95 ASN A N 1
ATOM 765 C CA . ASN A 1 95 ? 13.921 4.166 -16.309 1.00 74.81 95 ASN A CA 1
ATOM 766 C C . ASN A 1 95 ? 15.167 3.408 -15.828 1.00 74.81 95 ASN A C 1
ATOM 768 O O . ASN A 1 95 ? 15.511 2.346 -16.343 1.00 74.81 95 ASN A O 1
ATOM 772 N N . SER A 1 96 ? 15.861 3.948 -14.829 1.00 80.06 96 SER A N 1
ATOM 773 C CA . SER A 1 96 ? 17.052 3.328 -14.251 1.00 80.06 96 SER A CA 1
ATOM 774 C C . SER A 1 96 ? 16.735 2.152 -13.324 1.00 80.06 96 SER A C 1
ATOM 776 O O . SER A 1 96 ? 17.646 1.394 -12.990 1.00 80.06 96 SER A O 1
ATOM 778 N N . LEU A 1 97 ? 15.474 1.961 -12.920 1.00 83.38 97 LEU A N 1
ATOM 779 C CA . LEU A 1 97 ? 15.100 0.977 -11.904 1.00 83.38 97 LEU A CA 1
ATOM 780 C C . LEU A 1 97 ? 15.386 -0.455 -12.365 1.00 83.38 97 LEU A C 1
ATOM 782 O O . LEU A 1 97 ? 15.862 -1.268 -11.578 1.00 83.38 97 LEU A O 1
ATOM 786 N N . ALA A 1 98 ? 15.213 -0.742 -13.659 1.00 84.56 98 ALA A N 1
ATOM 787 C CA . ALA A 1 98 ? 15.506 -2.051 -14.246 1.00 84.56 98 ALA A CA 1
ATOM 788 C C . ALA A 1 98 ? 16.991 -2.459 -14.154 1.00 84.56 98 ALA A C 1
ATOM 790 O O . ALA A 1 98 ? 17.312 -3.646 -14.250 1.00 84.56 98 ALA A O 1
ATOM 791 N N . ARG A 1 99 ? 17.908 -1.503 -13.934 1.00 86.62 99 ARG A N 1
ATOM 792 C CA . ARG A 1 99 ? 19.339 -1.784 -13.707 1.00 86.62 99 ARG A CA 1
ATOM 793 C C . ARG A 1 99 ? 19.620 -2.322 -12.311 1.00 86.62 99 ARG A C 1
ATOM 795 O O . ARG A 1 99 ? 20.674 -2.921 -12.100 1.00 86.62 99 ARG A O 1
ATOM 802 N N . HIS A 1 100 ? 18.699 -2.122 -11.369 1.00 90.88 100 HIS A N 1
ATOM 803 C CA . HIS A 1 100 ? 18.864 -2.574 -9.998 1.00 90.88 100 HIS A CA 1
ATOM 804 C C . HIS A 1 100 ? 19.049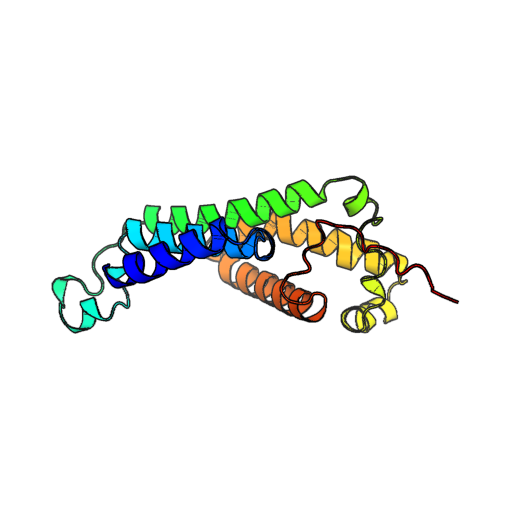 -4.100 -9.939 1.00 90.88 100 HIS A C 1
ATOM 806 O O . HIS A 1 100 ? 18.519 -4.850 -10.768 1.00 90.88 100 HIS A O 1
ATOM 812 N N . TRP A 1 101 ? 19.817 -4.580 -8.958 1.00 89.75 101 TRP A N 1
ATOM 813 C CA . TRP A 1 101 ? 20.182 -5.999 -8.846 1.00 89.75 101 TRP A CA 1
ATOM 814 C C . TRP A 1 101 ? 18.961 -6.915 -8.675 1.00 89.75 101 TRP A C 1
ATOM 816 O O . TRP A 1 101 ? 18.973 -8.044 -9.154 1.00 89.75 101 TRP A O 1
ATOM 826 N N . LEU A 1 102 ? 17.876 -6.397 -8.088 1.00 89.31 102 LEU A N 1
ATOM 827 C CA . LEU A 1 102 ? 16.593 -7.099 -7.944 1.00 89.31 102 LEU A CA 1
ATOM 828 C C . LEU A 1 102 ? 16.019 -7.578 -9.281 1.00 89.31 102 LEU A C 1
ATOM 830 O O . LEU A 1 102 ? 15.360 -8.612 -9.334 1.00 89.31 102 LEU A O 1
ATOM 834 N N . PHE A 1 103 ? 16.298 -6.856 -10.367 1.00 91.44 103 PHE A N 1
ATOM 835 C CA . PHE A 1 103 ? 15.821 -7.206 -11.702 1.00 91.44 103 PHE A CA 1
ATOM 836 C C . PHE A 1 103 ? 16.851 -7.994 -12.522 1.00 91.44 103 PHE A C 1
ATOM 838 O O . PHE A 1 103 ? 16.582 -8.336 -13.672 1.00 91.44 103 PHE A O 1
ATOM 845 N N . ALA A 1 104 ? 18.020 -8.319 -11.956 1.00 89.12 104 ALA A N 1
ATOM 846 C CA . ALA A 1 104 ? 19.042 -9.112 -12.640 1.00 89.12 104 ALA A CA 1
ATOM 847 C C . ALA A 1 104 ? 18.527 -10.473 -13.153 1.00 89.12 104 ALA A C 1
ATOM 849 O O . ALA A 1 104 ? 18.854 -10.798 -14.292 1.00 89.12 104 ALA A O 1
ATOM 850 N N . PRO A 1 105 ? 17.678 -11.232 -12.421 1.00 91.38 105 PRO A N 1
ATOM 851 C CA . PRO A 1 105 ? 17.137 -12.493 -12.933 1.00 91.38 105 PRO A CA 1
ATOM 852 C C . PRO A 1 105 ? 16.312 -12.319 -14.214 1.00 91.38 105 PRO A C 1
ATOM 854 O O . PRO A 1 105 ? 16.431 -13.115 -15.139 1.00 91.38 105 PRO A O 1
ATOM 857 N N . PHE A 1 106 ? 15.521 -11.245 -14.308 1.00 90.12 106 PHE A N 1
ATOM 858 C CA . PHE A 1 106 ? 14.745 -10.938 -15.513 1.00 90.12 106 PHE A CA 1
ATOM 859 C C . PHE A 1 106 ? 15.648 -10.526 -16.677 1.00 90.12 106 PHE A C 1
ATOM 861 O O . PHE A 1 106 ? 15.389 -10.911 -17.815 1.00 90.12 106 PHE A O 1
ATOM 868 N N . ARG A 1 107 ? 16.755 -9.829 -16.385 1.00 89.62 107 ARG A N 1
ATOM 869 C CA . ARG A 1 107 ? 17.755 -9.422 -17.383 1.00 89.62 107 ARG A CA 1
ATOM 870 C C . ARG A 1 107 ? 18.592 -10.572 -17.957 1.00 89.62 107 ARG A C 1
ATOM 872 O O . ARG A 1 107 ? 19.313 -10.357 -18.925 1.00 89.62 107 ARG A O 1
ATOM 879 N N . LEU A 1 108 ? 18.499 -11.783 -17.399 1.00 90.88 108 LEU A N 1
ATOM 880 C CA . LEU A 1 108 ? 19.095 -12.983 -18.004 1.00 90.88 108 LEU A CA 1
ATOM 881 C C . LEU A 1 108 ? 18.327 -13.445 -19.250 1.00 90.88 108 LEU A C 1
ATOM 883 O O . LEU A 1 108 ? 18.902 -14.099 -20.115 1.00 90.88 108 LEU A O 1
ATOM 887 N N . VAL A 1 109 ? 17.032 -13.119 -19.328 1.00 94.00 109 VAL A N 1
ATOM 888 C CA . VAL A 1 109 ? 16.125 -13.562 -20.400 1.00 94.00 109 VAL A CA 1
ATOM 889 C C . VAL A 1 109 ?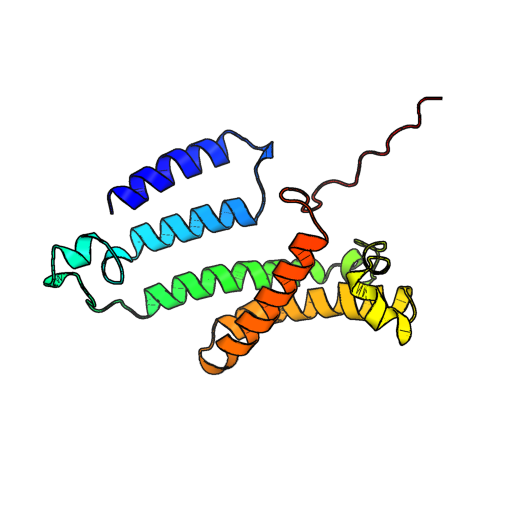 15.631 -12.383 -21.243 1.00 94.00 109 VAL A C 1
ATOM 891 O O . VAL A 1 109 ? 15.397 -12.527 -22.440 1.00 94.00 109 VAL A O 1
ATOM 894 N N . LEU A 1 110 ? 15.476 -11.206 -20.635 1.00 92.44 110 LEU A N 1
ATOM 895 C CA . LEU A 1 110 ? 14.974 -9.989 -21.267 1.00 92.44 110 LEU A CA 1
ATOM 896 C C . LEU A 1 110 ? 16.076 -8.932 -21.373 1.00 92.44 110 LEU A C 1
ATOM 898 O O . LEU A 1 110 ? 16.953 -8.836 -20.520 1.00 92.44 110 LEU A O 1
ATOM 902 N N . SER A 1 111 ? 15.994 -8.061 -22.381 1.00 92.44 111 SER A N 1
ATOM 903 C CA . SER A 1 111 ? 16.830 -6.856 -22.401 1.00 92.44 111 SER A CA 1
ATOM 904 C C . SER A 1 111 ? 16.473 -5.928 -21.233 1.00 92.44 111 SER A C 1
ATOM 906 O O . SER A 1 111 ? 15.377 -6.003 -20.670 1.00 92.44 111 SER A O 1
ATOM 908 N N . GLU A 1 112 ? 17.371 -5.011 -20.871 1.00 89.94 112 GLU A N 1
ATOM 909 C CA . GLU A 1 112 ? 17.095 -3.994 -19.845 1.00 89.94 112 GLU A CA 1
ATOM 910 C C . GLU A 1 112 ? 15.833 -3.180 -20.176 1.00 89.94 112 GLU A C 1
ATOM 912 O O . GLU A 1 112 ? 14.970 -3.002 -19.318 1.00 89.94 112 GLU A O 1
ATOM 917 N N . ALA A 1 113 ? 15.678 -2.767 -21.439 1.00 89.94 113 ALA A N 1
ATOM 918 C CA . ALA A 1 113 ? 14.515 -2.012 -21.903 1.00 89.94 113 ALA A CA 1
ATOM 919 C C . ALA A 1 113 ? 13.208 -2.818 -21.793 1.00 89.94 113 ALA A C 1
ATOM 921 O O . ALA A 1 113 ? 12.191 -2.289 -21.345 1.00 89.94 113 ALA A O 1
ATOM 922 N N . LEU A 1 114 ? 13.228 -4.110 -22.149 1.00 91.25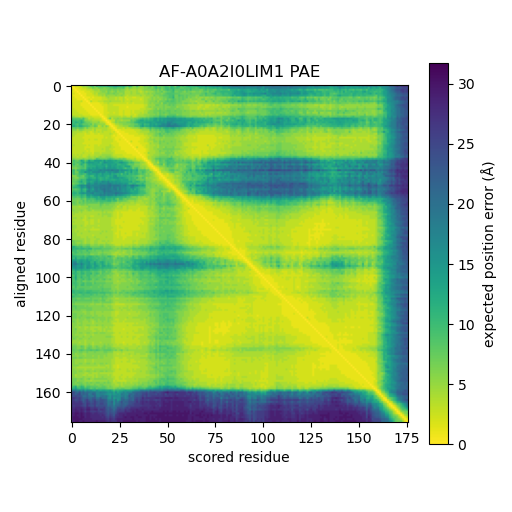 114 LEU A N 1
ATOM 923 C CA . LEU A 1 114 ? 12.061 -4.984 -21.989 1.00 91.25 114 LEU A CA 1
ATOM 924 C C . LEU A 1 114 ? 11.763 -5.281 -20.518 1.00 91.25 114 LEU A C 1
ATOM 926 O O . LEU A 1 114 ? 10.597 -5.320 -20.136 1.00 91.25 114 LEU A O 1
ATOM 930 N N . THR A 1 115 ? 12.793 -5.438 -19.686 1.00 92.06 115 THR A N 1
ATOM 931 C CA . THR A 1 115 ? 12.638 -5.618 -18.235 1.00 92.06 115 THR A CA 1
ATOM 932 C C . THR A 1 115 ? 11.986 -4.388 -17.611 1.00 92.06 115 THR A C 1
ATOM 934 O O . THR A 1 115 ? 11.021 -4.524 -16.862 1.00 92.06 115 THR A O 1
ATOM 937 N N . SER A 1 116 ? 12.446 -3.188 -17.976 1.00 91.56 116 SER A N 1
ATOM 938 C CA . SER A 1 116 ? 11.812 -1.933 -17.566 1.00 91.56 116 SER A CA 1
ATOM 939 C C . SER A 1 116 ? 10.341 -1.916 -17.986 1.00 91.56 116 SER A C 1
ATOM 941 O O . SER A 1 116 ? 9.441 -1.853 -17.147 1.00 91.56 116 SER A O 1
ATOM 943 N N . ARG A 1 117 ? 10.062 -2.086 -19.281 1.00 90.38 117 ARG A N 1
ATOM 944 C CA . ARG A 1 117 ? 8.706 -1.927 -19.812 1.00 90.38 117 ARG A CA 1
ATOM 945 C C . ARG A 1 117 ? 7.715 -2.980 -19.307 1.00 90.38 117 ARG A C 1
ATOM 947 O O . ARG A 1 117 ? 6.590 -2.637 -18.958 1.00 90.38 117 ARG A O 1
ATOM 954 N N . LEU A 1 118 ? 8.104 -4.253 -19.277 1.00 91.88 118 LEU A N 1
ATOM 955 C CA . LEU A 1 118 ? 7.192 -5.348 -18.936 1.00 91.88 118 LEU A CA 1
ATOM 956 C C . LEU A 1 118 ? 7.122 -5.598 -17.429 1.00 91.88 118 LEU A C 1
ATOM 958 O O . LEU A 1 118 ? 6.028 -5.737 -16.888 1.00 91.88 118 LEU A O 1
ATOM 962 N N . VAL A 1 119 ? 8.269 -5.646 -16.746 1.00 91.88 119 VAL A N 1
ATOM 963 C CA . VAL A 1 119 ? 8.330 -6.049 -15.332 1.00 91.88 119 VAL A CA 1
ATOM 964 C C . VAL A 1 119 ? 8.105 -4.851 -14.417 1.00 91.88 119 VAL A C 1
ATOM 966 O O . VAL A 1 119 ? 7.233 -4.907 -13.554 1.00 91.88 119 VAL A O 1
ATOM 969 N N . VAL A 1 120 ? 8.845 -3.756 -14.618 1.00 92.00 120 VAL A N 1
ATOM 970 C CA . VAL A 1 120 ? 8.734 -2.569 -13.752 1.00 92.00 120 VAL A CA 1
ATOM 971 C C . VAL A 1 120 ? 7.432 -1.820 -14.036 1.00 92.00 120 VAL A C 1
ATOM 973 O O . VAL A 1 120 ? 6.587 -1.678 -13.150 1.00 92.00 120 VAL A O 1
ATOM 976 N N . HIS A 1 121 ? 7.238 -1.382 -15.281 1.00 92.31 121 HIS A N 1
ATOM 977 C CA . HIS A 1 121 ? 6.088 -0.562 -15.663 1.00 92.31 121 HIS A CA 1
ATOM 978 C C . HIS A 1 121 ? 4.806 -1.375 -15.794 1.00 92.31 121 HIS A C 1
ATOM 980 O O . HIS A 1 121 ? 3.808 -1.051 -15.143 1.00 92.31 121 HIS A O 1
ATOM 986 N N . GLY A 1 122 ? 4.840 -2.442 -16.596 1.00 93.38 122 GLY A N 1
ATOM 987 C CA . GLY A 1 122 ? 3.701 -3.337 -16.792 1.00 93.38 122 GLY A CA 1
ATOM 988 C C . GLY A 1 122 ? 3.286 -4.030 -15.495 1.00 93.38 122 GLY A C 1
ATOM 989 O O . GLY A 1 122 ? 2.128 -3.933 -15.093 1.00 93.38 122 GLY A O 1
ATOM 990 N N . GLY A 1 123 ? 4.235 -4.665 -14.802 1.00 93.62 123 GLY A N 1
ATOM 991 C CA . GLY A 1 123 ? 3.982 -5.337 -13.527 1.00 93.62 123 GLY A CA 1
ATOM 992 C C . GLY A 1 123 ? 3.461 -4.388 -12.448 1.00 93.62 123 GLY A C 1
ATOM 993 O O . GLY A 1 123 ? 2.446 -4.689 -11.822 1.00 93.62 123 GLY A O 1
ATOM 994 N N . GLY A 1 124 ? 4.085 -3.217 -12.274 1.00 92.62 124 GLY A N 1
ATOM 995 C CA . GLY A 1 124 ? 3.624 -2.210 -11.312 1.00 92.62 124 GLY A CA 1
ATOM 996 C C . GLY A 1 124 ? 2.219 -1.673 -11.615 1.00 92.62 124 GLY A C 1
ATOM 997 O O . GLY A 1 124 ? 1.420 -1.501 -10.698 1.00 92.62 124 GLY A O 1
ATOM 998 N N . LEU A 1 125 ? 1.889 -1.455 -12.893 1.00 94.88 125 LEU A N 1
ATOM 999 C CA . LEU A 1 125 ? 0.559 -1.007 -13.318 1.00 94.88 125 LEU A CA 1
ATOM 1000 C C . LEU A 1 125 ? -0.515 -2.074 -13.062 1.00 94.88 125 LEU A C 1
ATOM 1002 O O . LEU A 1 125 ? -1.549 -1.784 -12.459 1.00 94.88 125 LEU A O 1
ATOM 1006 N N . VAL A 1 126 ? -0.271 -3.308 -13.516 1.00 96.31 126 VAL A N 1
ATOM 1007 C CA . VAL A 1 126 ? -1.219 -4.422 -13.358 1.00 96.31 126 VAL A CA 1
ATOM 1008 C C . VAL A 1 126 ? -1.438 -4.731 -11.883 1.00 96.31 126 VAL A C 1
ATOM 1010 O O . VAL A 1 126 ? -2.579 -4.945 -11.466 1.00 96.31 126 VAL A O 1
ATOM 1013 N N . LEU A 1 127 ? -0.369 -4.728 -11.085 1.00 96.00 127 LEU A N 1
ATOM 1014 C CA . LEU A 1 127 ? -0.466 -4.978 -9.655 1.00 96.00 127 LEU A CA 1
ATOM 1015 C C . LEU A 1 127 ? -1.314 -3.909 -8.965 1.00 96.00 127 LEU A C 1
ATOM 1017 O O . LEU A 1 127 ? -2.246 -4.277 -8.262 1.00 96.00 127 LEU A O 1
ATOM 1021 N N . ASP A 1 128 ? -1.087 -2.618 -9.209 1.00 95.62 128 ASP A N 1
ATOM 1022 C CA . ASP A 1 128 ? -1.872 -1.567 -8.549 1.00 95.62 128 ASP A CA 1
ATOM 1023 C C . ASP A 1 128 ? -3.350 -1.566 -8.963 1.00 95.62 128 ASP A C 1
ATOM 1025 O O . ASP A 1 128 ? -4.233 -1.432 -8.112 1.00 95.62 128 ASP A O 1
ATOM 1029 N N . LEU A 1 129 ? -3.648 -1.783 -10.250 1.00 96.31 129 LEU A N 1
ATOM 1030 C CA . LEU A 1 129 ? -5.034 -1.864 -10.724 1.00 96.31 129 LEU A CA 1
ATOM 1031 C C . LEU A 1 129 ? -5.775 -3.096 -10.188 1.00 96.31 129 LEU A C 1
ATOM 1033 O O . LEU A 1 129 ? -6.993 -3.043 -10.019 1.00 96.31 129 LEU A O 1
ATOM 1037 N N . SER A 1 130 ? -5.068 -4.195 -9.908 1.00 96.38 130 SER A N 1
ATOM 1038 C CA . SER A 1 130 ? -5.673 -5.455 -9.455 1.00 96.38 130 SER A CA 1
ATOM 1039 C C . SER A 1 130 ? -5.639 -5.661 -7.937 1.00 96.38 130 SER A C 1
ATOM 1041 O O . SER A 1 130 ? -6.527 -6.326 -7.401 1.00 96.38 130 SER A O 1
ATOM 1043 N N . ALA A 1 131 ? -4.677 -5.073 -7.218 1.00 96.25 131 ALA A N 1
ATOM 1044 C CA . ALA A 1 131 ? -4.449 -5.296 -5.788 1.00 96.25 131 ALA A CA 1
ATOM 1045 C C . ALA A 1 131 ? -5.684 -4.981 -4.939 1.00 96.25 131 ALA A C 1
ATOM 1047 O O . ALA A 1 131 ? -6.034 -5.761 -4.050 1.00 96.25 131 ALA A O 1
ATOM 1048 N N . GLY A 1 132 ? -6.388 -3.888 -5.253 1.00 94.56 132 GLY A N 1
ATOM 1049 C CA . GLY A 1 132 ? -7.647 -3.544 -4.597 1.00 94.56 132 GLY A CA 1
ATOM 1050 C C . GLY A 1 132 ? -8.667 -4.681 -4.687 1.00 94.56 132 GLY A C 1
ATOM 1051 O O . GLY A 1 132 ? -9.177 -5.131 -3.661 1.00 94.56 132 GLY A O 1
ATOM 1052 N N . PHE A 1 133 ? -8.924 -5.194 -5.893 1.00 94.94 133 PHE A N 1
ATOM 1053 C CA . PHE A 1 133 ? -9.866 -6.296 -6.117 1.00 94.94 133 PHE A CA 1
ATOM 1054 C C . PHE A 1 133 ? -9.409 -7.584 -5.429 1.00 94.94 133 PHE A C 1
ATOM 1056 O O . PHE A 1 133 ? -10.204 -8.230 -4.744 1.00 94.94 133 PHE A O 1
ATOM 1063 N N . LEU A 1 134 ? -8.122 -7.925 -5.556 1.00 95.88 134 LEU A N 1
ATOM 1064 C CA . LEU A 1 134 ? -7.556 -9.133 -4.962 1.00 95.88 134 LEU A CA 1
ATOM 1065 C C . LEU A 1 134 ? -7.717 -9.144 -3.438 1.00 95.88 134 LEU A C 1
ATOM 1067 O O . LEU A 1 134 ? -8.093 -10.171 -2.878 1.00 95.88 134 LEU A O 1
ATOM 1071 N N . LEU A 1 135 ? -7.480 -8.015 -2.769 1.00 94.19 135 LEU A N 1
ATOM 1072 C CA . LEU A 1 135 ? -7.592 -7.903 -1.311 1.00 94.19 135 LEU A CA 1
ATOM 1073 C C . LEU A 1 135 ? -9.045 -7.816 -0.815 1.00 94.19 135 LEU A C 1
ATOM 1075 O O . LEU A 1 135 ? -9.339 -8.222 0.320 1.00 94.19 135 LEU A O 1
ATOM 1079 N N . PHE A 1 136 ? -9.951 -7.294 -1.646 1.00 93.38 136 PHE A N 1
ATOM 1080 C CA . PHE A 1 136 ? -11.345 -7.070 -1.274 1.00 93.38 136 PHE A CA 1
ATOM 1081 C C . PHE A 1 136 ? -12.107 -8.387 -1.066 1.00 93.38 136 PHE A C 1
ATOM 1083 O O . PHE A 1 136 ? -12.745 -8.571 -0.019 1.00 93.38 136 PHE A O 1
ATOM 1090 N N . PHE A 1 137 ? -11.998 -9.326 -2.012 1.00 92.19 137 PHE A N 1
ATOM 1091 C CA . PHE A 1 137 ? -12.702 -10.611 -1.958 1.00 92.19 137 PHE A CA 1
ATOM 1092 C C . PHE A 1 137 ? -11.955 -11.651 -1.120 1.00 92.19 137 PHE A C 1
ATOM 1094 O O . PHE A 1 137 ? -10.736 -11.781 -1.200 1.00 92.19 137 PHE A O 1
ATOM 1101 N N . ASP A 1 138 ? -12.691 -12.425 -0.316 1.00 89.19 138 ASP A N 1
ATOM 1102 C CA . ASP A 1 138 ? -12.095 -13.410 0.597 1.00 89.19 138 ASP A CA 1
ATOM 1103 C C . ASP A 1 138 ? -11.326 -14.516 -0.148 1.00 89.19 138 ASP A C 1
ATOM 1105 O O . ASP A 1 138 ? -10.257 -14.916 0.305 1.00 89.19 138 ASP A O 1
ATOM 1109 N N . ALA A 1 139 ? -11.816 -14.946 -1.318 1.00 94.94 139 ALA A N 1
ATOM 1110 C CA . ALA A 1 139 ? -11.196 -16.002 -2.122 1.00 94.94 139 ALA A CA 1
ATOM 1111 C C . ALA A 1 139 ? -9.840 -15.596 -2.729 1.00 94.94 139 ALA A C 1
ATOM 1113 O O . ALA A 1 139 ? -8.913 -16.401 -2.767 1.00 94.94 139 ALA A O 1
ATOM 1114 N N . SER A 1 140 ? -9.699 -14.347 -3.183 1.00 95.56 140 SER A N 1
ATOM 1115 C CA . SER A 1 140 ? -8.468 -13.841 -3.806 1.00 95.56 140 SER A CA 1
ATOM 1116 C C . SER A 1 140 ? -7.496 -13.202 -2.814 1.00 95.56 140 SER A C 1
ATOM 1118 O O . SER A 1 140 ? -6.344 -12.942 -3.166 1.00 95.56 140 SER A O 1
ATOM 1120 N N . ARG A 1 141 ? -7.926 -12.950 -1.570 1.00 94.25 141 ARG A N 1
ATOM 1121 C CA . ARG A 1 141 ? -7.126 -12.222 -0.578 1.00 94.25 141 ARG A CA 1
ATOM 1122 C C . ARG A 1 141 ? -5.760 -12.840 -0.300 1.00 94.25 141 ARG A C 1
ATOM 1124 O O . ARG A 1 141 ? -4.812 -12.061 -0.242 1.00 94.25 141 ARG A O 1
ATOM 1131 N N . PRO A 1 142 ? -5.600 -14.168 -0.133 1.00 96.50 142 PRO A N 1
ATOM 1132 C CA . PRO A 1 142 ? -4.278 -14.742 0.113 1.00 96.50 142 PRO A CA 1
ATOM 1133 C C . PRO A 1 142 ? -3.289 -14.422 -1.014 1.00 96.50 142 PRO A C 1
ATOM 1135 O O . PRO A 1 142 ? -2.146 -14.059 -0.747 1.00 96.50 142 PRO A O 1
ATOM 1138 N N . LEU A 1 143 ? -3.755 -14.466 -2.267 1.00 96.12 143 LEU A N 1
ATOM 1139 C CA . LEU A 1 143 ? -2.958 -14.083 -3.430 1.00 96.12 143 LEU A CA 1
ATOM 1140 C C . LEU A 1 143 ? -2.643 -12.581 -3.424 1.00 96.12 143 LEU A C 1
ATOM 1142 O O . LEU A 1 143 ? -1.496 -12.194 -3.632 1.00 96.12 143 LEU A O 1
ATOM 1146 N N . GLY A 1 144 ? -3.640 -11.739 -3.135 1.00 95.62 144 GLY A N 1
ATOM 1147 C CA . GLY A 1 144 ? -3.452 -10.293 -2.998 1.00 95.62 144 GLY A CA 1
ATOM 1148 C C . GLY A 1 144 ? -2.416 -9.933 -1.933 1.00 95.62 144 GLY A C 1
ATOM 1149 O O . GLY A 1 144 ? -1.540 -9.113 -2.192 1.00 95.62 144 GLY A O 1
ATOM 1150 N N . LEU A 1 145 ? -2.467 -10.576 -0.763 1.00 95.31 145 LEU A N 1
ATOM 1151 C CA . LEU A 1 145 ? -1.488 -10.395 0.311 1.00 95.31 145 LEU A CA 1
ATOM 1152 C C . LEU A 1 145 ? -0.087 -10.809 -0.139 1.00 95.31 145 LEU A C 1
ATOM 1154 O O . LEU A 1 145 ? 0.841 -10.029 0.024 1.00 95.31 145 LEU A O 1
ATOM 1158 N N . LEU A 1 146 ? 0.068 -11.976 -0.768 1.00 97.00 146 LEU A N 1
ATOM 1159 C CA . LEU A 1 146 ? 1.367 -12.427 -1.273 1.00 97.00 146 LEU A CA 1
ATOM 1160 C C . LEU A 1 146 ? 1.969 -11.421 -2.265 1.00 97.00 146 LEU A C 1
ATOM 1162 O O . LEU A 1 146 ? 3.109 -10.990 -2.090 1.00 97.00 146 LEU A O 1
ATOM 1166 N N . LEU A 1 147 ? 1.199 -11.022 -3.281 1.00 95.62 147 LEU A N 1
ATOM 1167 C CA . LEU A 1 147 ? 1.667 -10.113 -4.330 1.00 95.62 147 LEU A CA 1
ATOM 1168 C C . LEU A 1 147 ? 1.981 -8.719 -3.783 1.00 95.62 147 LEU A C 1
ATOM 1170 O O . LEU A 1 147 ? 3.032 -8.158 -4.089 1.00 95.62 147 LEU A O 1
ATOM 1174 N N . THR A 1 148 ? 1.099 -8.166 -2.949 1.00 94.56 148 THR A N 1
ATOM 1175 C CA . THR A 1 148 ? 1.321 -6.844 -2.352 1.00 94.56 148 THR A CA 1
ATOM 1176 C C . THR A 1 148 ? 2.482 -6.860 -1.369 1.00 94.56 148 THR A C 1
ATOM 1178 O O . THR A 1 148 ? 3.315 -5.961 -1.441 1.00 94.56 148 THR A O 1
ATOM 1181 N N . THR A 1 149 ? 2.619 -7.878 -0.516 1.00 94.75 149 THR A N 1
ATOM 1182 C CA . THR A 1 149 ? 3.787 -8.016 0.365 1.00 94.75 149 THR A CA 1
ATOM 1183 C C . THR A 1 149 ? 5.073 -8.079 -0.448 1.00 94.75 149 THR A C 1
ATOM 1185 O O . THR A 1 149 ? 5.977 -7.292 -0.188 1.00 94.75 149 THR A O 1
ATOM 1188 N N . TYR A 1 150 ? 5.134 -8.931 -1.474 1.00 92.75 150 TYR A N 1
ATOM 1189 C CA . TYR A 1 150 ? 6.298 -9.011 -2.356 1.00 92.75 150 TYR A CA 1
ATOM 1190 C C . TYR A 1 150 ? 6.637 -7.651 -2.986 1.00 92.75 150 TYR A C 1
ATOM 1192 O O . TYR A 1 150 ? 7.781 -7.204 -2.915 1.00 92.75 150 TYR A O 1
ATOM 1200 N N . PHE A 1 151 ? 5.636 -6.955 -3.530 1.00 92.12 151 PHE A N 1
ATOM 1201 C CA . PHE A 1 151 ? 5.806 -5.631 -4.127 1.00 92.12 151 PHE A CA 1
ATOM 1202 C C . PHE A 1 151 ? 6.322 -4.589 -3.126 1.00 92.12 151 PHE A C 1
ATOM 1204 O O . PHE A 1 151 ? 7.229 -3.825 -3.446 1.00 92.12 151 PHE A O 1
ATOM 1211 N N . HIS A 1 152 ? 5.797 -4.574 -1.898 1.00 90.69 152 HIS A N 1
ATOM 1212 C CA . HIS A 1 152 ? 6.234 -3.638 -0.858 1.00 90.69 152 HIS A CA 1
ATOM 1213 C C . HIS A 1 152 ? 7.642 -3.957 -0.364 1.00 90.69 152 HIS A C 1
ATOM 1215 O O . HIS A 1 152 ? 8.436 -3.040 -0.165 1.00 90.69 152 HIS A O 1
ATOM 1221 N N . THR A 1 153 ? 7.984 -5.238 -0.212 1.00 90.50 153 THR A N 1
ATOM 1222 C CA . THR A 1 153 ? 9.345 -5.651 0.134 1.00 90.50 153 THR A CA 1
ATOM 1223 C C . THR A 1 153 ? 10.318 -5.250 -0.969 1.00 90.50 153 THR A C 1
ATOM 1225 O O . THR A 1 153 ? 11.339 -4.637 -0.671 1.00 90.50 153 THR A O 1
ATOM 1228 N N . MET A 1 154 ? 9.982 -5.484 -2.239 1.00 89.56 154 MET A N 1
ATOM 1229 C CA . MET A 1 154 ? 10.798 -5.030 -3.367 1.00 89.56 154 MET A CA 1
ATOM 1230 C C . MET A 1 154 ? 10.962 -3.502 -3.358 1.00 89.56 154 MET A C 1
ATOM 1232 O O . MET A 1 154 ? 12.084 -3.007 -3.421 1.00 89.56 154 MET A O 1
ATOM 1236 N N . ASN A 1 155 ? 9.872 -2.748 -3.192 1.00 88.38 155 ASN A N 1
ATOM 123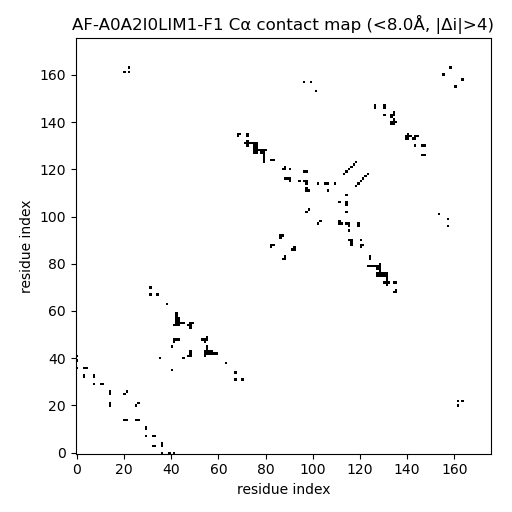7 C CA . ASN A 1 155 ? 9.922 -1.287 -3.127 1.00 88.38 155 ASN A CA 1
ATOM 1238 C C . ASN A 1 155 ? 10.731 -0.768 -1.935 1.00 88.38 155 ASN A C 1
ATOM 1240 O O . ASN A 1 155 ? 11.439 0.214 -2.095 1.00 88.38 155 ASN A O 1
ATOM 1244 N N . SER A 1 156 ? 10.694 -1.428 -0.773 1.00 85.19 156 SER A N 1
ATOM 1245 C CA . SER A 1 156 ? 11.512 -1.036 0.388 1.00 85.19 156 SER A CA 1
ATOM 1246 C C . SER A 1 156 ? 13.017 -1.217 0.173 1.00 85.19 156 SER A C 1
ATOM 1248 O O . SER A 1 156 ? 13.813 -0.598 0.867 1.00 85.19 156 SER A O 1
ATOM 1250 N N . GLN A 1 157 ? 13.408 -2.077 -0.773 1.00 87.31 157 GLN A N 1
ATOM 1251 C CA . GLN A 1 157 ? 14.803 -2.244 -1.183 1.00 87.31 157 GLN A CA 1
ATOM 1252 C C . GLN A 1 157 ? 15.188 -1.249 -2.287 1.00 87.31 157 GLN A C 1
ATOM 1254 O O . GLN A 1 157 ? 16.360 -0.917 -2.427 1.00 87.31 157 GLN A O 1
ATOM 1259 N N . LEU A 1 158 ? 14.213 -0.803 -3.088 1.00 83.94 158 LEU A N 1
ATOM 1260 C CA . LEU A 1 158 ? 14.410 0.150 -4.184 1.00 83.94 158 LEU A CA 1
ATOM 1261 C C . LEU A 1 158 ? 14.382 1.610 -3.723 1.00 83.94 158 LEU A C 1
ATOM 1263 O O . LEU A 1 158 ? 15.064 2.443 -4.312 1.00 83.94 158 LEU A O 1
ATOM 1267 N N . PHE A 1 159 ? 13.585 1.917 -2.701 1.00 79.06 159 PHE A N 1
ATOM 1268 C CA . PHE A 1 159 ? 13.325 3.270 -2.228 1.00 79.06 159 PHE A CA 1
ATOM 1269 C C . PHE A 1 159 ? 13.550 3.350 -0.722 1.00 79.06 159 PHE A C 1
ATOM 1271 O O . PHE A 1 159 ? 13.037 2.527 0.040 1.00 79.06 159 PHE A O 1
ATOM 1278 N N . SER A 1 160 ? 14.268 4.382 -0.285 1.00 69.19 160 SER A N 1
ATOM 1279 C CA . SER A 1 160 ? 14.378 4.702 1.138 1.00 69.19 160 SER A CA 1
ATOM 1280 C C . SER A 1 160 ? 13.095 5.380 1.639 1.00 69.19 160 SER A C 1
ATOM 1282 O O . SER A 1 160 ? 12.369 6.027 0.878 1.00 69.19 160 SER A O 1
ATOM 1284 N N . ILE A 1 161 ? 12.789 5.231 2.933 1.00 52.19 161 ILE A N 1
ATOM 1285 C CA . ILE A 1 161 ? 11.593 5.810 3.568 1.00 52.19 161 ILE A CA 1
ATOM 1286 C C . ILE A 1 161 ? 11.594 7.336 3.360 1.00 52.19 161 ILE A C 1
ATOM 1288 O O . ILE A 1 161 ? 12.437 8.031 3.914 1.00 52.19 161 ILE A O 1
ATOM 1292 N N . GLY A 1 162 ? 10.642 7.844 2.567 1.00 52.84 162 GLY A N 1
ATOM 1293 C CA . GLY A 1 162 ? 10.504 9.271 2.230 1.00 52.84 162 GLY A CA 1
ATOM 1294 C C . GLY A 1 162 ? 10.695 9.607 0.745 1.00 52.84 162 GLY A C 1
ATOM 1295 O O . GLY A 1 162 ? 10.258 10.667 0.309 1.00 52.84 162 GLY A O 1
ATOM 1296 N N . GLU A 1 163 ? 11.248 8.699 -0.062 1.00 52.03 163 GLU A N 1
ATOM 1297 C CA . GLU A 1 163 ? 11.586 8.957 -1.472 1.00 52.03 163 GLU A CA 1
ATOM 1298 C C . GLU A 1 163 ? 10.515 8.486 -2.471 1.00 52.03 163 GLU A C 1
ATOM 1300 O O . GLU A 1 163 ? 10.822 7.971 -3.544 1.00 52.03 163 GLU A O 1
ATOM 1305 N N . THR A 1 164 ? 9.226 8.666 -2.168 1.00 48.06 164 THR A N 1
ATOM 1306 C CA . THR A 1 164 ? 8.227 8.651 -3.255 1.00 48.06 164 THR A CA 1
ATOM 1307 C C . THR A 1 164 ? 8.454 9.907 -4.099 1.00 48.06 164 THR A C 1
ATOM 1309 O O . THR A 1 164 ? 8.284 11.005 -3.564 1.00 48.06 164 THR A O 1
ATOM 1312 N N . PRO A 1 165 ? 8.838 9.802 -5.384 1.00 44.53 165 PRO A N 1
ATOM 1313 C CA . PRO A 1 165 ? 9.320 10.947 -6.138 1.00 44.53 165 PRO A CA 1
ATOM 1314 C C . PRO A 1 165 ? 8.138 11.829 -6.533 1.00 44.53 165 PRO A C 1
ATOM 1316 O O . PRO A 1 165 ? 7.493 11.624 -7.556 1.00 44.53 165 PRO A O 1
ATOM 1319 N N . GLN A 1 166 ? 7.834 12.819 -5.700 1.00 42.97 166 GLN A N 1
ATOM 1320 C CA . GLN A 1 166 ? 7.079 14.000 -6.125 1.00 42.97 166 GLN A CA 1
ATOM 1321 C C . GLN A 1 166 ? 8.014 15.120 -6.603 1.00 42.97 166 GLN A C 1
ATOM 1323 O O . GLN A 1 166 ? 7.559 16.190 -6.993 1.00 42.97 166 GLN A O 1
ATOM 1328 N N . SER A 1 167 ? 9.322 14.868 -6.620 1.00 32.28 167 SER A N 1
ATOM 1329 C CA . SER A 1 167 ? 10.338 15.821 -7.041 1.00 32.28 167 SER A CA 1
ATOM 1330 C C . SER A 1 167 ? 11.399 15.108 -7.883 1.00 32.28 167 SER A C 1
ATOM 1332 O O . SER A 1 167 ? 11.947 14.098 -7.435 1.00 32.28 167 SER A O 1
ATOM 1334 N N . PRO A 1 168 ? 11.721 15.608 -9.092 1.00 32.78 168 PRO A N 1
ATOM 1335 C CA . PRO A 1 168 ? 12.924 15.166 -9.778 1.00 32.78 168 PRO A CA 1
ATOM 1336 C C . PRO A 1 168 ? 14.141 15.477 -8.890 1.00 32.78 168 PRO A C 1
ATOM 1338 O O . PRO A 1 168 ? 14.136 16.495 -8.183 1.00 32.78 168 PRO A O 1
ATOM 1341 N N . PRO A 1 169 ? 15.183 14.628 -8.901 1.00 36.16 169 PRO A N 1
ATOM 1342 C CA . PRO A 1 169 ? 16.410 14.912 -8.176 1.00 36.16 169 PRO A CA 1
ATOM 1343 C C . PRO A 1 169 ? 16.945 16.265 -8.649 1.00 36.16 169 PRO A C 1
ATOM 1345 O O . PRO A 1 169 ? 17.160 16.482 -9.843 1.00 36.16 169 PRO A O 1
ATOM 1348 N N . LYS A 1 170 ? 17.151 17.199 -7.714 1.00 40.78 170 LYS A N 1
ATOM 1349 C CA . LYS A 1 170 ? 17.953 18.386 -8.003 1.00 40.78 170 LYS A CA 1
ATOM 1350 C C . LYS A 1 170 ? 19.336 17.871 -8.380 1.00 40.78 170 LYS A C 1
ATOM 1352 O O . LYS A 1 170 ? 20.007 17.264 -7.550 1.00 40.78 170 LYS A O 1
ATOM 1357 N N . HIS A 1 171 ? 19.718 18.070 -9.639 1.00 37.47 171 HIS A N 1
ATOM 1358 C CA . HIS A 1 171 ? 21.083 17.877 -10.112 1.00 37.47 171 HIS A CA 1
ATOM 1359 C C . HIS A 1 171 ? 22.071 18.391 -9.053 1.00 37.47 171 HIS A C 1
ATOM 1361 O O . HIS A 1 171 ? 21.970 19.564 -8.681 1.00 37.47 171 HIS A O 1
ATOM 1367 N N . PRO A 1 172 ? 23.057 17.598 -8.599 1.00 41.00 172 PRO A N 1
ATOM 1368 C CA . PRO A 1 172 ? 24.254 18.202 -8.059 1.00 41.00 172 PRO A CA 1
ATOM 1369 C C . PRO A 1 172 ? 24.938 18.887 -9.244 1.00 41.00 172 PRO A C 1
ATOM 1371 O O . PRO A 1 172 ? 25.441 18.237 -10.163 1.00 41.00 172 PRO A O 1
ATOM 1374 N N . GLN A 1 173 ? 24.888 20.220 -9.273 1.00 37.94 173 GLN A N 1
ATOM 1375 C CA . GLN A 1 173 ? 25.874 20.973 -10.031 1.00 37.94 173 GLN A CA 1
ATOM 1376 C C . GLN A 1 173 ? 27.228 20.576 -9.452 1.00 37.94 173 GLN A C 1
ATOM 1378 O O . GLN A 1 173 ? 27.527 20.862 -8.295 1.00 37.94 173 GLN A O 1
ATOM 1383 N N . ASN A 1 174 ? 27.997 19.847 -10.256 1.00 33.41 174 ASN A N 1
ATOM 1384 C CA . ASN A 1 174 ? 29.404 19.589 -10.019 1.00 33.41 174 ASN A CA 1
ATOM 1385 C C . ASN A 1 174 ? 30.093 20.935 -9.768 1.00 33.41 174 ASN A C 1
ATOM 1387 O O . ASN A 1 174 ? 30.298 21.711 -10.703 1.00 33.41 174 ASN A O 1
ATOM 1391 N N . LEU A 1 175 ? 30.430 21.207 -8.509 1.00 39.53 175 LEU A N 1
ATOM 1392 C CA . LEU A 1 175 ? 31.485 22.148 -8.175 1.00 39.53 175 LEU A CA 1
ATOM 1393 C C . LEU A 1 175 ? 32.788 21.497 -8.646 1.00 39.53 175 LEU A C 1
ATOM 1395 O O . LEU A 1 175 ? 33.183 20.444 -8.145 1.00 39.53 175 LEU A O 1
ATOM 1399 N N . ARG A 1 176 ? 33.364 22.087 -9.694 1.00 36.16 176 ARG A N 1
ATOM 1400 C CA . ARG A 1 176 ? 34.805 22.018 -9.939 1.00 36.16 176 ARG A CA 1
ATOM 1401 C C . ARG A 1 176 ? 35.544 22.741 -8.824 1.00 36.16 176 ARG A C 1
ATOM 1403 O O . ARG A 1 176 ? 34.969 23.724 -8.304 1.00 36.16 176 ARG A O 1
#

pLDDT: mean 82.05, std 15.57, range [32.28, 97.0]

Secondary structure (DSSP, 8-state):
-HHHHHHHHHHHHHHHH-GGG--HHHHHHHHHHHHHHHTTGGGSS-HHHHH-GGGTT----HHHHHHHHHHHHHHHHHHHHHTTSHHHHTT-TTTTGGGSGGGHHHHTTS-HHHIIIIIIIIHHHHHHHHHHHHHHSTTTHHHHHHHHHHHHHHHHHHS-TT---SS---------

InterPro domains:
  IPR007782 Vitamin K-dependent gamma-carboxylase [PTHR12639] (1-162)
  IPR011020 HTTM-like [SM00752] (1-171)
  IPR053934 HTTM domain [PF05090] (1-165)